Protein AF-G5E0X6-F1 (afdb_monomer_lite)

Organism: NCBI:txid8362

Foldseek 3Di:
DDDPPDDDFCQDDDPDPVQTGHDPVSVVVVVVVVVVVVVVVVVVVVVVVVVVVVVVVVVVVLPPQDQDPPRDGDRDDDD

Structure (mmCIF, N/CA/C/O backbone):
data_AF-G5E0X6-F1
#
_entry.id   AF-G5E0X6-F1
#
loop_
_atom_site.group_PDB
_atom_site.id
_atom_site.type_symbol
_atom_site.label_atom_id
_atom_site.label_alt_id
_atom_site.label_comp_id
_atom_site.label_asym_id
_atom_site.label_entity_id
_atom_site.label_seq_id
_atom_site.pdbx_PDB_ins_code
_atom_site.Cartn_x
_atom_site.Cartn_y
_atom_site.Cartn_z
_atom_site.occupancy
_atom_site.B_iso_or_equiv
_atom_site.auth_seq_id
_atom_site.auth_comp_id
_atom_site.auth_asym_id
_atom_site.auth_atom_id
_atom_site.pdbx_PDB_model_num
ATOM 1 N N . MET A 1 1 ? -24.845 6.094 8.690 1.00 49.81 1 MET A N 1
ATOM 2 C CA . MET A 1 1 ? -24.533 7.224 7.786 1.00 49.81 1 MET A CA 1
ATOM 3 C C . MET A 1 1 ? -23.079 7.100 7.378 1.00 49.81 1 MET A C 1
ATOM 5 O O . MET A 1 1 ? -22.245 6.909 8.252 1.00 49.81 1 MET A O 1
ATOM 9 N N . GLN A 1 2 ? -22.788 7.128 6.079 1.00 57.62 2 GLN A N 1
ATOM 10 C CA . GLN A 1 2 ? -21.426 7.001 5.558 1.00 57.62 2 GLN A CA 1
ATOM 11 C C . GLN A 1 2 ? -20.725 8.354 5.741 1.00 57.62 2 GLN A C 1
ATOM 13 O O . GLN A 1 2 ? -20.980 9.299 5.001 1.00 57.62 2 GLN A O 1
ATOM 18 N N . MET A 1 3 ? -19.927 8.478 6.801 1.00 76.94 3 MET A N 1
ATOM 19 C CA . MET A 1 3 ? -19.138 9.680 7.070 1.00 76.94 3 MET A CA 1
ATOM 20 C C . MET A 1 3 ? -17.900 9.630 6.171 1.00 76.94 3 MET A C 1
ATOM 22 O O . MET A 1 3 ? -17.038 8.770 6.338 1.00 76.94 3 MET A O 1
ATOM 26 N N . THR A 1 4 ? -17.828 10.508 5.173 1.00 82.00 4 THR A N 1
ATOM 27 C CA . THR A 1 4 ? -16.630 10.660 4.335 1.00 82.00 4 THR A CA 1
ATOM 28 C C . THR A 1 4 ? -15.460 11.147 5.188 1.00 82.00 4 THR A C 1
ATOM 30 O O . THR A 1 4 ? -15.653 12.042 6.007 1.00 82.00 4 THR A O 1
ATOM 33 N N . PHE A 1 5 ? -14.261 10.596 4.971 1.00 83.50 5 PHE A N 1
ATOM 34 C CA . PHE A 1 5 ? -13.054 10.900 5.759 1.00 83.50 5 PHE A CA 1
ATOM 35 C C . PHE A 1 5 ? -13.222 10.622 7.262 1.00 83.50 5 PHE A C 1
ATOM 37 O O . PHE A 1 5 ? -13.003 11.482 8.113 1.00 83.50 5 PHE A O 1
ATOM 44 N N . TYR A 1 6 ? -13.621 9.392 7.584 1.00 87.75 6 TYR A N 1
ATOM 45 C CA . TYR A 1 6 ? -13.692 8.895 8.955 1.00 87.75 6 TYR A CA 1
ATOM 46 C C . TYR A 1 6 ? -12.292 8.721 9.564 1.00 87.75 6 TYR A C 1
ATOM 48 O O . TYR A 1 6 ? -11.409 8.122 8.949 1.00 87.75 6 TYR A O 1
ATOM 56 N N . PHE A 1 7 ? -12.111 9.224 10.787 1.00 87.44 7 PHE A N 1
ATOM 57 C CA . PHE A 1 7 ? -10.907 9.027 11.587 1.00 87.44 7 PHE A CA 1
ATOM 58 C C . PHE A 1 7 ? -11.243 8.160 12.801 1.00 87.44 7 PHE A C 1
ATOM 60 O O . PHE A 1 7 ? -11.934 8.600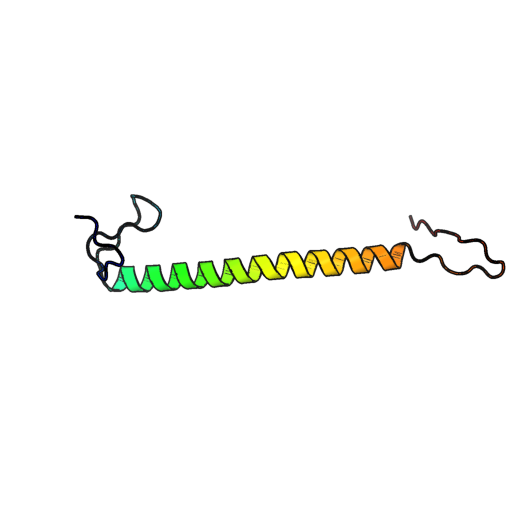 13.718 1.00 87.44 7 PHE A O 1
ATOM 67 N N . GLY A 1 8 ? -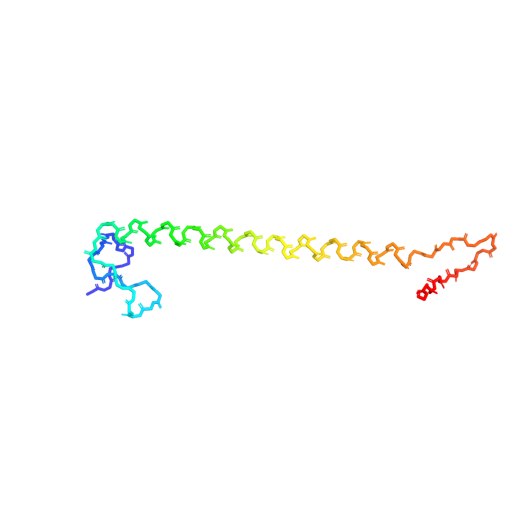10.759 6.925 12.794 1.00 87.62 8 GLY A N 1
ATOM 68 C CA . GLY A 1 8 ? -10.972 5.948 13.854 1.00 87.62 8 GLY A CA 1
ATOM 69 C C . GLY A 1 8 ? -10.426 4.586 13.446 1.00 87.62 8 GLY A C 1
ATOM 70 O O . GLY A 1 8 ? -9.952 4.419 12.323 1.00 87.62 8 GLY A O 1
ATOM 71 N N . TYR A 1 9 ? -10.454 3.633 14.371 1.00 85.44 9 TYR A N 1
ATOM 72 C CA . TYR A 1 9 ? -9.897 2.289 14.189 1.00 85.44 9 TYR A CA 1
ATOM 73 C C . TYR A 1 9 ? -10.879 1.179 14.579 1.00 85.44 9 TYR A C 1
ATOM 75 O O . TYR A 1 9 ? -10.482 0.021 14.651 1.00 85.44 9 TYR A O 1
ATOM 83 N N . ASP A 1 10 ? -12.142 1.528 14.827 1.00 87.38 10 ASP A N 1
ATOM 84 C CA . ASP A 1 10 ? -13.171 0.574 15.223 1.00 87.38 10 ASP A CA 1
ATOM 85 C C . ASP A 1 10 ? -13.838 -0.021 13.981 1.00 87.38 10 ASP A C 1
ATOM 87 O O . ASP A 1 10 ? -14.499 0.690 13.222 1.00 87.38 10 ASP A O 1
ATOM 91 N N . ASN A 1 11 ? -13.683 -1.334 13.802 1.00 86.31 11 ASN A N 1
ATOM 92 C CA . ASN A 1 11 ? -14.326 -2.118 12.749 1.00 86.31 11 ASN A CA 1
ATOM 93 C C . ASN A 1 11 ? -14.055 -1.576 11.330 1.00 86.31 11 ASN A C 1
ATOM 95 O O . ASN A 1 11 ? -14.967 -1.374 10.524 1.00 86.31 11 ASN A O 1
ATOM 99 N N . VAL A 1 12 ? -12.780 -1.295 11.038 1.00 87.12 12 VAL A N 1
ATOM 100 C CA . VAL A 1 12 ? -12.347 -0.764 9.737 1.00 87.12 12 VAL A CA 1
ATOM 101 C C . VAL A 1 12 ? -11.843 -1.903 8.856 1.00 87.12 12 VAL A C 1
ATOM 103 O O . VAL A 1 12 ? -10.777 -2.460 9.105 1.00 87.12 12 VAL A O 1
ATOM 106 N N . GLU A 1 13 ? -12.589 -2.235 7.805 1.00 88.56 13 GLU A N 1
ATOM 107 C CA . GLU A 1 13 ? -12.172 -3.225 6.805 1.00 88.56 13 GLU A CA 1
ATOM 108 C C . GLU A 1 13 ? -11.168 -2.622 5.809 1.00 88.56 13 GLU A C 1
ATOM 110 O O . GLU A 1 13 ? -11.413 -1.566 5.218 1.00 88.56 13 GLU A O 1
ATOM 115 N N . VAL A 1 14 ? -10.041 -3.302 5.581 1.00 87.56 14 VAL A N 1
ATOM 116 C CA . VAL A 1 14 ? -8.993 -2.854 4.653 1.00 87.56 14 VAL A CA 1
ATOM 117 C C . VAL A 1 14 ? -8.893 -3.810 3.468 1.00 87.56 14 VAL A C 1
ATOM 119 O O . VAL A 1 14 ? -8.308 -4.883 3.568 1.00 87.56 14 VAL A O 1
ATOM 122 N N . LEU A 1 15 ? -9.430 -3.390 2.317 1.00 87.56 15 LEU A N 1
ATOM 123 C CA . LEU A 1 15 ? -9.436 -4.093 1.016 1.00 87.56 15 LEU A CA 1
ATOM 124 C C . LEU A 1 15 ? -10.206 -5.426 0.968 1.00 87.56 15 LEU A C 1
ATOM 126 O O . LEU A 1 15 ? -10.820 -5.725 -0.054 1.00 87.56 15 LEU A O 1
ATOM 130 N N . PHE A 1 16 ? -10.185 -6.214 2.041 1.00 90.06 16 PHE A N 1
ATOM 131 C CA . PHE A 1 16 ? -10.791 -7.537 2.138 1.00 90.06 16 PHE A CA 1
ATOM 132 C C . PHE A 1 16 ? -11.663 -7.628 3.389 1.00 90.06 16 PHE A C 1
ATOM 134 O O . PHE A 1 16 ? -11.267 -7.173 4.459 1.00 90.06 16 PHE A O 1
ATOM 141 N N . THR A 1 17 ? -12.801 -8.312 3.279 1.00 82.44 17 THR A N 1
ATOM 142 C CA . THR A 1 17 ? -13.782 -8.490 4.368 1.00 82.44 17 THR A CA 1
ATOM 143 C C . THR A 1 17 ? -13.248 -9.266 5.579 1.00 82.44 17 THR A C 1
ATOM 145 O O . THR A 1 17 ? -13.860 -9.258 6.639 1.00 82.44 17 THR A O 1
ATOM 148 N N . GLY A 1 18 ? -12.114 -9.961 5.442 1.00 83.56 18 GLY A N 1
ATOM 149 C CA . GLY A 1 18 ? -11.438 -10.644 6.550 1.00 83.56 18 GLY A CA 1
ATOM 150 C C . GLY A 1 18 ? -10.357 -9.811 7.247 1.00 83.56 18 GLY A C 1
ATOM 151 O O . GLY A 1 18 ? -9.873 -10.219 8.299 1.00 83.56 18 GLY A O 1
ATOM 152 N N . LEU A 1 19 ? -9.954 -8.671 6.673 1.00 85.06 19 LEU A N 1
ATOM 153 C CA . LEU A 1 19 ? -8.899 -7.814 7.214 1.00 85.06 19 LEU A CA 1
ATOM 154 C C . LEU A 1 19 ? -9.536 -6.617 7.925 1.00 85.06 19 LEU A C 1
ATOM 156 O O . LEU A 1 19 ? -9.617 -5.520 7.374 1.00 85.06 19 LEU A O 1
ATOM 160 N N . VAL A 1 20 ? -10.017 -6.862 9.142 1.00 91.06 20 VAL A N 1
ATOM 161 C CA . VAL A 1 20 ? -10.696 -5.862 9.973 1.00 91.06 20 VAL A CA 1
ATOM 162 C C . VAL A 1 20 ? -9.750 -5.353 11.050 1.00 91.06 20 VAL A C 1
ATOM 164 O O . VAL A 1 20 ? -9.167 -6.142 11.789 1.00 91.06 20 VAL A O 1
ATOM 167 N N . ILE A 1 21 ? -9.628 -4.036 11.155 1.00 90.69 21 ILE A N 1
ATOM 168 C CA . ILE A 1 21 ? -8.892 -3.360 12.219 1.00 90.69 21 ILE A CA 1
ATOM 169 C C . ILE A 1 21 ? -9.857 -3.091 13.371 1.00 90.69 21 ILE A C 1
ATOM 171 O O . ILE A 1 21 ? -10.918 -2.501 13.163 1.00 90.69 21 ILE A O 1
ATOM 175 N N . ASN A 1 22 ? -9.473 -3.516 14.574 1.00 90.38 22 ASN A N 1
ATOM 176 C CA . ASN A 1 22 ? -10.205 -3.261 15.818 1.00 90.38 22 ASN A CA 1
ATOM 177 C C . ASN A 1 22 ? -9.303 -2.735 16.949 1.00 90.38 22 ASN A C 1
ATOM 179 O O . ASN A 1 22 ? -9.777 -2.460 18.049 1.00 90.38 22 ASN A O 1
ATOM 183 N N . SER A 1 23 ? -7.996 -2.604 16.708 1.00 91.88 23 SER A N 1
ATOM 184 C CA . SER A 1 23 ? -7.023 -2.117 17.689 1.00 91.88 23 SER A CA 1
ATOM 185 C C . SER A 1 23 ? -6.098 -1.054 17.100 1.00 91.88 23 SER A C 1
ATOM 187 O O . SER A 1 23 ? -5.732 -1.093 15.924 1.00 91.88 23 SER A O 1
ATOM 189 N N . ALA A 1 24 ? -5.630 -0.133 17.946 1.00 90.25 24 ALA A N 1
ATOM 190 C CA . ALA A 1 24 ? -4.651 0.883 17.563 1.00 90.25 24 ALA A CA 1
ATOM 191 C C . ALA A 1 24 ? -3.340 0.276 17.017 1.00 90.25 24 ALA A C 1
ATOM 193 O O . ALA A 1 24 ? -2.725 0.844 16.114 1.00 90.25 24 ALA A O 1
ATOM 194 N N . GLY A 1 25 ? -2.922 -0.892 17.523 1.00 91.31 25 GLY A N 1
ATOM 195 C CA . GLY A 1 25 ? -1.737 -1.598 17.020 1.00 91.31 25 GLY A CA 1
ATOM 196 C C . GLY A 1 25 ? -1.933 -2.155 15.607 1.00 91.31 25 GLY A C 1
ATOM 197 O O . GLY A 1 25 ? -1.046 -2.037 14.763 1.00 91.31 25 GLY A O 1
ATOM 198 N N . GLU A 1 26 ? -3.118 -2.698 15.326 1.00 90.38 26 GLU A N 1
ATOM 199 C CA . GLU A 1 26 ? -3.497 -3.185 13.995 1.00 90.38 26 GLU A CA 1
ATOM 200 C C . GLU A 1 26 ? -3.595 -2.030 12.994 1.00 90.38 26 GLU A C 1
ATOM 202 O O . GLU A 1 26 ? -3.114 -2.156 11.870 1.00 90.38 26 GLU A O 1
ATOM 207 N N . MET A 1 27 ? -4.119 -0.876 13.422 1.00 91.44 27 MET A N 1
ATOM 208 C CA . MET A 1 27 ? -4.140 0.345 12.613 1.00 91.44 27 MET A CA 1
ATOM 209 C C . MET A 1 27 ? -2.726 0.804 12.242 1.00 91.44 27 MET A C 1
ATOM 211 O O . MET A 1 27 ? -2.452 1.089 11.077 1.00 91.44 27 MET A O 1
ATOM 215 N N . ALA A 1 28 ? -1.805 0.840 13.210 1.00 93.31 28 ALA A N 1
ATOM 216 C CA . ALA A 1 28 ? -0.413 1.200 12.949 1.00 93.31 28 ALA A CA 1
ATOM 217 C C . ALA A 1 28 ? 0.265 0.207 11.988 1.00 93.31 28 ALA A C 1
ATOM 219 O O . ALA A 1 28 ? 0.960 0.620 11.059 1.00 93.31 28 ALA A O 1
ATOM 220 N N . GLY A 1 29 ? 0.024 -1.096 12.165 1.00 93.25 29 GLY A N 1
ATOM 221 C CA . GLY A 1 29 ? 0.523 -2.138 11.266 1.00 93.25 29 GLY A CA 1
ATOM 222 C C . GLY A 1 29 ? -0.019 -1.999 9.840 1.00 93.25 29 GLY A C 1
ATOM 223 O O . GLY A 1 29 ? 0.755 -2.017 8.882 1.00 93.25 29 GLY A O 1
ATOM 224 N N . ALA A 1 30 ? -1.329 -1.793 9.694 1.00 92.25 30 ALA A N 1
ATOM 225 C CA . ALA A 1 30 ? -1.978 -1.580 8.404 1.00 92.25 30 ALA A CA 1
ATOM 226 C C . ALA A 1 30 ? -1.464 -0.312 7.708 1.00 92.25 30 ALA A C 1
ATOM 228 O O . ALA A 1 30 ? -1.176 -0.342 6.512 1.00 92.25 30 ALA A O 1
ATOM 229 N N . PHE A 1 31 ? -1.270 0.777 8.456 1.00 92.56 31 PHE A N 1
ATOM 230 C CA . PHE A 1 31 ? -0.686 2.010 7.934 1.00 92.56 31 PHE A CA 1
ATOM 231 C C . PHE A 1 31 ? 0.717 1.781 7.360 1.00 92.56 31 PHE A C 1
ATOM 233 O O . PHE A 1 31 ? 0.987 2.156 6.218 1.00 92.56 31 PHE A O 1
ATOM 240 N N . VAL A 1 32 ? 1.599 1.117 8.115 1.00 95.81 32 VAL A N 1
ATOM 241 C CA . VAL A 1 32 ? 2.957 0.796 7.649 1.00 95.81 32 VAL A CA 1
ATOM 242 C C . VAL A 1 32 ? 2.911 -0.113 6.419 1.00 95.81 32 VAL A C 1
ATOM 244 O O . VAL A 1 32 ? 3.629 0.137 5.451 1.00 95.81 32 VAL A O 1
ATOM 247 N N . ALA A 1 33 ? 2.044 -1.128 6.408 1.00 94.44 33 ALA A N 1
ATOM 248 C CA . ALA A 1 33 ? 1.897 -2.033 5.272 1.00 94.44 33 ALA A CA 1
ATOM 249 C C . ALA A 1 33 ? 1.452 -1.298 3.994 1.00 94.44 33 ALA A C 1
ATOM 251 O O . ALA A 1 33 ? 2.061 -1.475 2.938 1.00 94.44 33 ALA A O 1
ATOM 252 N N . VAL A 1 34 ? 0.440 -0.429 4.089 1.00 94.44 34 VAL A N 1
ATOM 253 C CA . VAL A 1 34 ? -0.045 0.378 2.956 1.00 94.44 34 VAL A CA 1
ATOM 254 C C . VAL A 1 34 ? 1.023 1.366 2.487 1.00 94.44 34 VAL A C 1
ATOM 256 O O . VAL A 1 34 ? 1.213 1.535 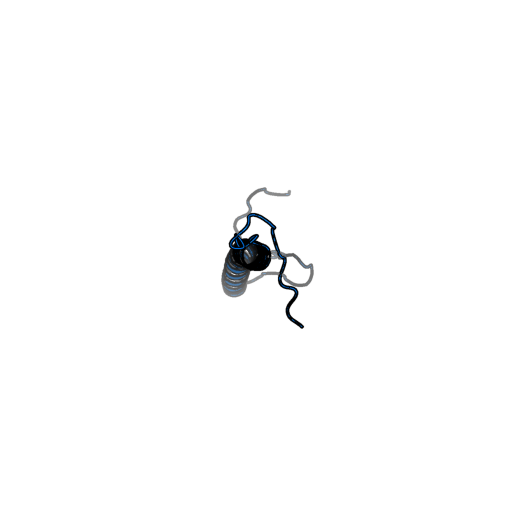1.284 1.00 94.44 34 VAL A O 1
ATOM 259 N N . PHE A 1 35 ? 1.768 1.978 3.410 1.00 95.81 35 PHE A N 1
ATOM 260 C CA . PHE A 1 35 ? 2.866 2.881 3.073 1.00 95.81 35 PHE A CA 1
ATOM 261 C C . PHE A 1 35 ? 3.983 2.173 2.291 1.00 95.81 35 PHE A C 1
ATOM 263 O O . PHE A 1 35 ? 4.409 2.656 1.240 1.00 95.81 35 PHE A O 1
ATOM 270 N N . LEU A 1 36 ? 4.424 0.999 2.756 1.00 96.94 36 LEU A N 1
ATOM 271 C CA . LEU A 1 36 ? 5.408 0.182 2.040 1.00 96.94 36 LEU A CA 1
ATOM 272 C C . LEU A 1 36 ? 4.886 -0.249 0.664 1.00 96.94 36 LEU A C 1
ATOM 274 O O . LEU A 1 36 ? 5.630 -0.184 -0.315 1.00 96.94 36 LEU A O 1
ATOM 278 N N . LEU A 1 37 ? 3.611 -0.639 0.568 1.00 96.19 37 LEU A N 1
ATOM 279 C CA . LEU A 1 37 ? 2.978 -1.009 -0.698 1.00 96.19 37 LEU A CA 1
ATOM 280 C C . LEU A 1 37 ? 2.947 0.169 -1.684 1.00 96.19 37 LEU A C 1
ATOM 282 O O . LEU A 1 37 ? 3.230 -0.018 -2.866 1.00 96.19 37 LEU A O 1
ATOM 286 N N . ALA A 1 38 ? 2.665 1.382 -1.204 1.00 96.12 38 ALA A N 1
ATOM 287 C CA . ALA A 1 38 ? 2.684 2.596 -2.016 1.00 96.12 38 ALA A CA 1
ATOM 288 C C . ALA A 1 38 ? 4.099 2.926 -2.520 1.00 96.12 38 ALA A C 1
ATOM 290 O O . ALA A 1 38 ? 4.282 3.195 -3.709 1.00 96.12 38 ALA A O 1
ATOM 291 N N . MET A 1 39 ? 5.113 2.839 -1.652 1.00 96.50 39 MET A N 1
ATOM 292 C CA . MET A 1 39 ? 6.510 3.017 -2.063 1.00 96.50 39 MET A CA 1
ATOM 293 C C . MET A 1 39 ? 6.945 1.965 -3.085 1.00 96.50 39 MET A C 1
ATOM 295 O O . MET A 1 39 ? 7.603 2.300 -4.069 1.00 96.50 39 MET A O 1
ATOM 299 N N . LEU A 1 40 ? 6.558 0.703 -2.883 1.00 96.62 40 LEU A N 1
ATOM 300 C CA . LEU A 1 40 ? 6.838 -0.382 -3.818 1.00 96.62 40 LEU A CA 1
ATOM 301 C C . LEU A 1 40 ? 6.161 -0.127 -5.166 1.00 96.62 40 LEU A C 1
ATOM 303 O O . LEU A 1 40 ? 6.802 -0.285 -6.200 1.00 96.62 40 LEU A O 1
ATOM 307 N N . TYR A 1 41 ? 4.900 0.310 -5.174 1.00 96.38 41 TYR A N 1
ATOM 308 C CA . TYR A 1 41 ? 4.171 0.634 -6.398 1.00 96.38 41 TYR A CA 1
ATOM 309 C C . TYR A 1 41 ? 4.864 1.735 -7.210 1.00 96.38 41 TYR A C 1
ATOM 311 O O . TYR A 1 41 ? 5.106 1.558 -8.407 1.00 96.38 41 TYR A O 1
ATOM 319 N N . GLU A 1 42 ? 5.237 2.845 -6.570 1.00 95.25 42 GLU A N 1
ATOM 320 C CA . GLU A 1 42 ? 5.972 3.922 -7.242 1.00 95.25 42 GLU A CA 1
ATOM 321 C C . GLU A 1 42 ? 7.366 3.461 -7.695 1.00 95.25 42 GLU A C 1
ATOM 323 O O . GLU A 1 42 ? 7.775 3.725 -8.827 1.00 95.25 42 GLU A O 1
ATOM 328 N N . GLY A 1 43 ? 8.070 2.684 -6.866 1.00 94.06 43 GLY A N 1
ATOM 329 C CA . GLY A 1 43 ? 9.367 2.105 -7.208 1.00 94.06 43 GLY A CA 1
ATOM 330 C C . GLY A 1 43 ? 9.308 1.189 -8.433 1.00 94.06 43 GLY A C 1
ATOM 331 O O . GLY A 1 43 ? 10.104 1.346 -9.360 1.00 94.06 43 GLY A O 1
ATOM 332 N N . LEU A 1 44 ? 8.338 0.269 -8.492 1.00 94.81 44 LEU A N 1
ATOM 333 C CA . LEU A 1 44 ? 8.133 -0.627 -9.635 1.00 94.81 44 LEU A CA 1
ATOM 334 C C . LEU A 1 44 ? 7.761 0.144 -10.900 1.00 94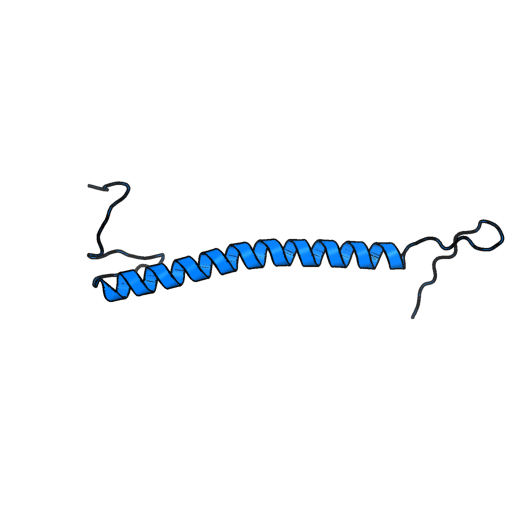.81 44 LEU A C 1
ATOM 336 O O . LEU A 1 44 ? 8.241 -0.186 -11.988 1.00 94.81 44 LEU A O 1
ATOM 340 N N . LYS A 1 45 ? 6.927 1.179 -10.767 1.00 92.94 45 LYS A N 1
ATOM 341 C CA . LYS A 1 45 ? 6.532 2.039 -11.883 1.00 92.94 45 LYS A CA 1
ATOM 342 C C . LYS A 1 45 ? 7.760 2.674 -12.541 1.00 92.94 45 LYS A C 1
ATOM 344 O O . LYS A 1 45 ? 7.919 2.573 -13.758 1.00 92.94 45 LYS A O 1
ATOM 349 N N . ILE A 1 46 ? 8.660 3.239 -11.735 1.00 93.94 46 ILE A N 1
ATOM 350 C CA . ILE A 1 46 ? 9.902 3.865 -12.211 1.00 93.94 46 ILE A CA 1
ATOM 351 C C . ILE A 1 46 ? 10.879 2.814 -12.749 1.00 93.94 46 ILE A C 1
ATOM 353 O O . ILE A 1 46 ? 11.465 3.001 -13.816 1.00 93.94 46 ILE A O 1
ATOM 357 N N . ALA A 1 47 ? 11.046 1.686 -12.053 1.00 93.31 47 ALA A N 1
ATOM 358 C CA . ALA A 1 47 ? 11.953 0.619 -12.471 1.00 93.31 47 ALA A CA 1
ATOM 359 C C . ALA A 1 47 ? 11.585 0.061 -13.854 1.00 93.31 47 ALA A C 1
ATOM 361 O O . ALA A 1 47 ? 12.463 -0.133 -14.696 1.00 93.31 47 ALA A O 1
ATOM 362 N N . ARG A 1 48 ? 10.289 -0.131 -14.126 1.00 93.38 48 ARG A N 1
ATOM 363 C CA . ARG A 1 48 ? 9.792 -0.535 -15.446 1.00 93.38 48 ARG A CA 1
ATOM 364 C C . ARG A 1 48 ? 10.205 0.458 -16.529 1.00 93.38 48 ARG A C 1
ATOM 366 O O . ARG A 1 48 ? 10.706 0.048 -17.575 1.00 93.38 48 ARG A O 1
ATOM 373 N N . GLU A 1 49 ? 10.003 1.751 -16.295 1.00 91.38 49 GLU A N 1
ATOM 374 C CA . GLU A 1 49 ? 10.383 2.782 -17.260 1.00 91.38 49 GLU A CA 1
ATOM 375 C C . GLU A 1 49 ? 11.903 2.822 -17.476 1.00 91.38 49 GLU A C 1
ATOM 377 O O . GLU A 1 49 ? 12.374 2.889 -18.613 1.00 91.38 49 GLU A O 1
ATOM 382 N N . ALA A 1 50 ? 12.684 2.702 -16.402 1.00 89.94 50 ALA A N 1
ATOM 383 C CA . ALA A 1 50 ? 14.138 2.668 -16.471 1.00 89.94 50 ALA A CA 1
ATOM 384 C C . ALA A 1 50 ? 14.655 1.465 -17.280 1.00 89.94 50 ALA A C 1
ATOM 386 O O . ALA A 1 50 ? 15.551 1.622 -18.112 1.00 89.94 50 ALA A O 1
ATOM 387 N N . LEU A 1 51 ? 14.081 0.275 -17.077 1.00 87.12 51 LEU A N 1
ATOM 388 C CA . LEU A 1 51 ? 14.427 -0.932 -17.833 1.00 87.12 51 LEU A CA 1
ATOM 389 C C . LEU A 1 51 ? 14.052 -0.801 -19.313 1.00 87.12 51 LEU A C 1
ATOM 391 O O . LEU A 1 51 ? 14.866 -1.135 -20.175 1.00 87.12 51 LEU A O 1
ATOM 395 N N . LEU A 1 52 ? 12.873 -0.249 -19.619 1.00 87.25 52 LEU A N 1
ATOM 396 C CA . LEU A 1 52 ? 12.461 0.019 -20.998 1.00 87.25 52 LEU A CA 1
ATOM 397 C C . LEU A 1 52 ? 13.440 0.970 -21.695 1.00 87.25 52 LEU A C 1
ATOM 399 O O . LEU A 1 52 ? 13.940 0.642 -22.771 1.00 87.25 52 LEU A O 1
ATOM 403 N N . ARG A 1 53 ? 13.801 2.089 -21.055 1.00 84.62 53 ARG A N 1
ATOM 404 C CA . ARG A 1 53 ? 14.783 3.042 -21.598 1.00 84.62 53 ARG A CA 1
ATOM 405 C C . ARG A 1 53 ? 16.146 2.383 -21.832 1.00 84.62 53 ARG A C 1
ATOM 407 O O . ARG A 1 53 ? 16.730 2.559 -22.898 1.00 84.62 53 ARG A O 1
ATOM 414 N N . LYS A 1 54 ? 16.639 1.577 -20.883 1.00 82.31 54 LYS A N 1
ATOM 415 C CA . LYS A 1 54 ? 17.906 0.837 -21.038 1.00 82.31 54 LYS A CA 1
ATOM 416 C C . LYS A 1 54 ? 17.862 -0.161 -22.199 1.00 82.31 54 LYS A C 1
ATOM 418 O O . LYS A 1 54 ? 18.809 -0.217 -22.980 1.00 82.31 54 LYS A O 1
ATOM 423 N N . SER A 1 55 ? 16.764 -0.903 -22.345 1.00 75.38 55 SER A N 1
ATOM 424 C CA . SER A 1 55 ? 16.599 -1.872 -23.437 1.00 75.38 55 SER A CA 1
ATOM 425 C C . SER A 1 55 ? 16.556 -1.204 -24.817 1.00 75.38 55 SER A C 1
ATOM 427 O O . SER A 1 55 ? 17.232 -1.654 -25.737 1.00 75.38 55 SER A O 1
ATOM 429 N N . GLN A 1 56 ? 15.859 -0.071 -24.958 1.00 72.94 56 GLN A N 1
ATOM 430 C CA . GLN A 1 56 ? 15.791 0.677 -26.218 1.00 72.94 56 GLN A CA 1
ATOM 431 C C . GLN A 1 56 ? 17.145 1.275 -26.619 1.00 72.94 56 GLN A C 1
ATOM 433 O O . GLN A 1 56 ? 17.500 1.270 -27.798 1.00 72.94 56 GLN A O 1
ATOM 438 N N . VAL A 1 57 ? 17.921 1.764 -25.647 1.00 60.62 57 VAL A N 1
ATOM 439 C CA . VAL A 1 57 ? 19.271 2.289 -25.893 1.00 60.62 57 VAL A CA 1
ATOM 440 C C . VAL A 1 57 ? 20.210 1.168 -26.341 1.00 60.62 57 VAL A C 1
ATO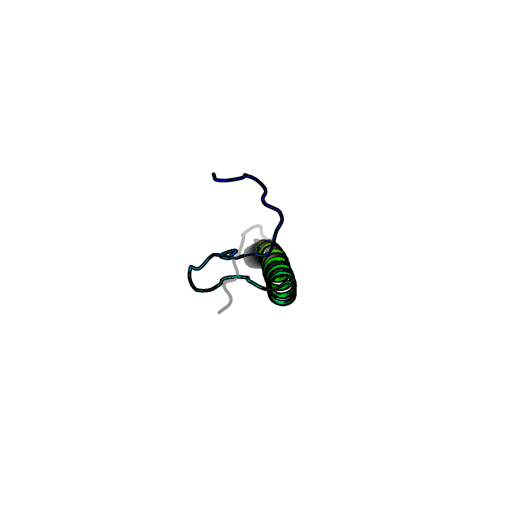M 442 O O . VAL A 1 57 ? 20.905 1.335 -27.338 1.00 60.62 57 VAL A O 1
ATOM 445 N N . SER A 1 58 ? 20.177 0.006 -25.681 1.00 58.03 58 SER A N 1
ATOM 446 C CA . SER A 1 58 ? 20.967 -1.170 -26.076 1.00 58.03 58 SER A CA 1
ATOM 447 C C . SER A 1 58 ? 20.654 -1.645 -27.501 1.00 58.03 58 SER A C 1
ATOM 449 O O . SER A 1 58 ? 21.579 -1.924 -28.262 1.00 58.03 58 SER A O 1
ATOM 451 N N . ILE A 1 59 ? 19.376 -1.667 -27.898 1.00 57.75 59 ILE A N 1
ATOM 452 C CA . ILE A 1 59 ? 18.964 -2.079 -29.249 1.00 57.75 59 ILE A CA 1
ATOM 453 C C . ILE A 1 59 ? 19.471 -1.094 -30.314 1.00 57.75 59 ILE A C 1
ATOM 455 O O . ILE A 1 59 ? 19.923 -1.524 -31.372 1.00 57.75 59 ILE A O 1
ATOM 459 N N . ARG A 1 60 ? 19.466 0.219 -30.038 1.00 56.28 60 ARG A N 1
ATOM 460 C CA . ARG A 1 60 ? 19.878 1.238 -31.020 1.00 56.28 60 ARG A CA 1
ATOM 461 C C . ARG A 1 60 ? 21.384 1.253 -31.312 1.00 56.28 60 ARG A C 1
ATOM 463 O O . ARG A 1 60 ? 21.768 1.705 -32.386 1.00 56.28 60 ARG A O 1
ATOM 470 N N . TYR A 1 61 ? 22.221 0.743 -30.404 1.00 50.12 61 TYR A N 1
ATOM 471 C CA . TYR A 1 61 ? 23.648 0.521 -30.674 1.00 50.12 61 TYR A CA 1
ATOM 472 C C . TYR A 1 61 ? 23.891 -0.712 -31.551 1.00 50.12 61 TYR A C 1
ATOM 474 O O . TYR A 1 61 ? 24.759 -0.664 -32.417 1.00 50.12 61 TYR A O 1
ATOM 482 N N . ASN A 1 62 ? 23.092 -1.774 -31.390 1.00 53.25 62 ASN A N 1
ATOM 483 C CA . ASN A 1 62 ? 23.227 -2.999 -32.186 1.00 53.25 62 ASN A CA 1
ATOM 484 C C . ASN A 1 62 ? 22.781 -2.831 -33.653 1.00 53.25 62 ASN A C 1
ATOM 486 O O . ASN A 1 62 ? 23.024 -3.696 -34.484 1.00 53.25 62 ASN A O 1
ATOM 490 N N . SER A 1 63 ? 22.119 -1.719 -33.981 1.00 49.66 63 SER A N 1
ATOM 491 C CA . SER A 1 63 ? 21.655 -1.399 -35.333 1.00 49.66 63 SER A CA 1
ATOM 492 C C . SER A 1 63 ? 22.235 -0.091 -35.880 1.00 49.66 63 SER A C 1
ATOM 494 O O . SER A 1 63 ? 21.663 0.473 -36.815 1.00 49.66 63 SER A O 1
ATOM 496 N N . MET A 1 64 ? 23.323 0.444 -35.305 1.00 49.50 64 MET A N 1
ATOM 497 C CA . MET A 1 64 ? 23.994 1.589 -35.925 1.00 49.50 64 MET A CA 1
ATOM 498 C C . MET A 1 64 ? 24.626 1.149 -37.255 1.00 49.50 64 MET A C 1
ATOM 500 O O . MET A 1 64 ? 25.444 0.230 -37.254 1.00 49.50 64 MET A O 1
ATOM 504 N N . PRO A 1 65 ? 24.284 1.789 -38.390 1.00 54.44 65 PRO A N 1
ATOM 505 C CA . PRO A 1 65 ? 24.968 1.529 -39.642 1.00 54.44 65 PRO A CA 1
ATOM 506 C C . PRO A 1 65 ? 26.389 2.075 -39.518 1.00 54.44 65 PRO A C 1
ATOM 508 O O . PRO A 1 65 ? 26.606 3.286 -39.476 1.00 54.44 65 PRO A O 1
ATOM 511 N N . VAL A 1 66 ? 27.357 1.171 -39.420 1.00 56.81 66 VAL A N 1
ATOM 512 C CA . VAL A 1 66 ? 28.774 1.524 -39.429 1.00 56.81 66 VAL A CA 1
ATOM 513 C C . VAL A 1 66 ? 29.104 2.041 -40.837 1.00 56.81 66 VAL A C 1
ATOM 515 O O . VAL A 1 66 ? 28.777 1.354 -41.812 1.00 56.81 66 VAL A O 1
ATOM 518 N N . PRO A 1 67 ? 29.707 3.236 -41.004 1.00 51.47 67 PRO A N 1
ATOM 519 C CA . PRO A 1 67 ? 30.127 3.697 -42.319 1.00 51.47 67 PRO A CA 1
ATOM 520 C C . PRO A 1 67 ? 31.267 2.796 -42.797 1.00 51.47 67 PRO A C 1
ATOM 522 O O . PRO A 1 67 ? 32.397 2.897 -42.321 1.00 51.47 67 PRO A O 1
ATOM 525 N N . GLY A 1 68 ? 30.969 1.884 -43.721 1.00 56.72 68 GLY A N 1
ATOM 526 C CA . GLY A 1 68 ? 32.003 1.176 -44.463 1.00 56.72 68 GLY A CA 1
ATOM 527 C C . GLY A 1 68 ? 32.823 2.174 -45.295 1.00 56.72 68 GLY A C 1
ATOM 528 O O . GLY A 1 68 ? 32.284 3.219 -45.674 1.00 56.72 68 GLY A O 1
ATOM 529 N N . PRO A 1 69 ? 34.086 1.862 -45.645 1.00 55.34 69 PRO A N 1
ATOM 530 C CA . PRO A 1 69 ? 35.002 2.785 -46.330 1.00 55.34 69 PRO A CA 1
ATOM 531 C C . PRO A 1 69 ? 34.467 3.397 -47.639 1.00 55.34 69 PRO A C 1
ATOM 533 O O . PRO A 1 69 ? 35.014 4.387 -48.106 1.00 55.34 69 PRO A O 1
ATOM 536 N N . ASN A 1 70 ? 33.387 2.836 -48.206 1.00 55.00 70 ASN A N 1
ATOM 537 C CA . ASN A 1 70 ? 32.799 3.210 -49.495 1.00 55.00 70 ASN A CA 1
ATOM 538 C C . ASN A 1 70 ? 31.279 3.503 -49.447 1.00 55.00 70 ASN A C 1
ATOM 540 O O . ASN A 1 70 ? 30.602 3.386 -50.464 1.00 55.00 70 ASN A O 1
ATOM 544 N N . GLY A 1 71 ? 30.704 3.862 -48.291 1.00 55.44 71 GLY A N 1
ATOM 545 C CA . GLY A 1 71 ? 29.313 4.351 -48.222 1.00 55.44 71 GLY A CA 1
ATOM 546 C C . GLY A 1 71 ? 28.203 3.294 -48.340 1.00 55.44 71 GLY A C 1
ATOM 547 O O . GLY A 1 71 ? 27.034 3.653 -48.455 1.00 55.44 71 GLY A O 1
ATOM 548 N N . THR A 1 72 ? 28.519 2.000 -48.268 1.00 53.91 72 THR A N 1
ATOM 549 C CA . THR A 1 72 ? 27.515 0.929 -48.162 1.00 53.91 72 THR A CA 1
ATOM 550 C C . THR A 1 72 ? 27.361 0.492 -46.708 1.00 53.91 72 THR A C 1
ATOM 552 O O . THR A 1 72 ? 28.321 0.035 -46.087 1.00 53.91 72 THR A O 1
ATOM 555 N N . THR A 1 73 ? 26.152 0.631 -46.165 1.00 49.38 73 THR A N 1
ATOM 556 C CA . THR A 1 73 ? 25.791 0.211 -44.806 1.00 49.38 73 THR A CA 1
ATOM 557 C C . THR A 1 73 ? 25.740 -1.315 -44.720 1.00 49.38 73 THR A C 1
ATOM 559 O O . THR A 1 73 ? 24.846 -1.930 -45.302 1.00 49.38 73 THR A O 1
ATOM 562 N N . LEU A 1 74 ? 26.678 -1.928 -43.998 1.00 54.34 74 LEU A N 1
ATOM 563 C CA . LEU A 1 74 ? 26.641 -3.354 -43.671 1.00 54.34 74 LEU A CA 1
ATOM 564 C C . LEU A 1 74 ? 26.068 -3.514 -42.260 1.00 54.34 74 LEU A C 1
ATOM 566 O O . LEU A 1 74 ? 26.585 -2.928 -41.310 1.00 54.34 74 LEU A O 1
ATOM 570 N N . MET A 1 75 ? 24.977 -4.271 -42.132 1.00 52.59 75 MET A N 1
ATOM 571 C CA . MET A 1 75 ? 24.483 -4.717 -40.831 1.00 52.59 75 MET A CA 1
ATOM 572 C C . MET A 1 75 ? 25.237 -5.987 -40.449 1.00 52.59 75 MET A C 1
ATOM 574 O O . MET A 1 75 ? 25.088 -7.010 -41.116 1.00 52.59 75 MET A O 1
ATOM 578 N N . GLU A 1 76 ? 26.047 -5.934 -39.394 1.00 52.75 76 GLU A N 1
ATOM 579 C CA . GLU A 1 76 ? 26.623 -7.150 -38.826 1.00 52.75 76 GLU A CA 1
ATOM 580 C C . GLU A 1 76 ? 25.560 -7.890 -38.007 1.00 52.75 76 GLU A C 1
ATOM 582 O O . GLU A 1 76 ? 25.173 -7.475 -36.918 1.00 52.75 76 GLU A O 1
ATOM 587 N N . THR A 1 77 ? 25.077 -9.014 -38.533 1.00 51.03 77 THR A N 1
ATOM 588 C CA . THR A 1 77 ? 24.377 -10.030 -37.742 1.00 51.03 77 THR A CA 1
ATOM 589 C C . THR A 1 77 ? 25.413 -10.934 -37.087 1.00 51.03 77 THR A C 1
ATOM 591 O O . THR A 1 77 ? 26.005 -11.779 -37.761 1.00 51.03 77 THR A O 1
ATOM 594 N N . HIS A 1 78 ? 25.631 -10.772 -35.783 1.00 42.44 78 HIS A N 1
ATOM 595 C CA . HIS A 1 78 ? 26.449 -11.703 -35.011 1.00 42.44 78 HIS A CA 1
ATOM 596 C C . HIS A 1 78 ? 25.612 -12.917 -34.564 1.00 42.44 78 HIS A C 1
ATOM 598 O O . HIS A 1 78 ? 24.496 -12.759 -34.067 1.00 42.44 78 HIS A O 1
ATOM 604 N N . LYS A 1 79 ? 26.159 -14.114 -34.813 1.00 37.75 79 LYS A N 1
ATOM 605 C CA . LYS A 1 79 ? 25.627 -15.446 -34.472 1.00 37.75 79 LYS A CA 1
ATOM 606 C C . LYS A 1 79 ? 25.665 -15.718 -32.970 1.00 37.75 79 LYS A C 1
ATOM 608 O O . LYS A 1 79 ? 26.669 -15.312 -32.343 1.00 37.75 79 LYS A O 1
#

Radius of gyration: 26.54 Å; chains: 1; bounding box: 60×26×67 Å

Sequence (79 aa):
MQMTFYFGYDNVEVLFTGLVINSAGEMAGAFVAVFLLAMLYEGLKIAREALLRKSQVSIRYNSMPVPGPNGTTLMETHK

InterPro domains:
  IP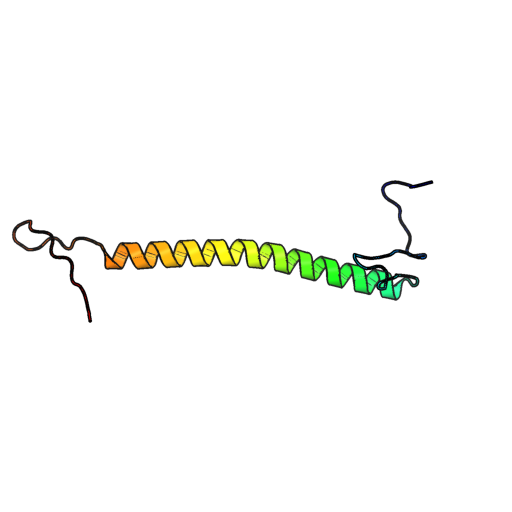R007274 Ctr copper transporter [PF04145] (3-57)
  IPR007274 Ctr copper transporter [PTHR12483] (1-67)

pLDDT: mean 78.04, std 17.91, range [37.75, 96.94]

Secondary structure (DSSP, 8-state):
---TT----SSEE-SSTT-EE-SHHHHHHHHHHHHHHHHHHHHHHHHHHHHHHHHHHHHHHHT--EE-TTS-EE-----